Protein AF-A0A821UXL5-F1 (afdb_monomer)

Sequence (127 aa):
KLPGLTETSSIGASGFDKEGYVYYPTNCTQGKKCPIHVALHGCLQGKWRIGDVFAKKTGYLEVAELNNVIILFPQIIATQTDPSNKDGCWDWWGYGSPNYANKLGAQMAGVKKMIDCLRAINAALNA

Organis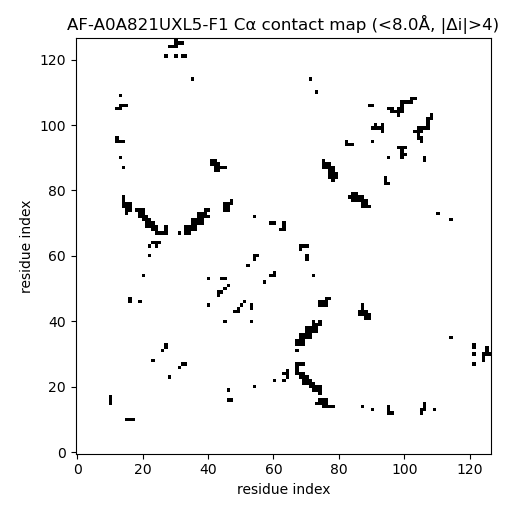m: NCBI:txid392032

Secondary structure (DSSP, 8-state):
--S---------TT-B-S--EEE--HHHHTT----EEE----TT-SHHHHTTHHHHHSSHHHHHHHHT-EEEE--B--B-SSSPBTT---SSSSSS-TTTTSTT-HHHHHHHHHHHHHHHHHHHHT-

Mean predicted aligned error: 6.06 Å

Radius of gyration: 15.44 Å; Cα contacts (8 Å, |Δi|>4): 194; chains: 1; bounding box: 38×30×41 Å

pLDDT: mean 87.07, std 18.37, range [27.06, 98.69]

Nearest PDB structures (foldseek):
  2d80-assembly1_A  TM=9.195E-01  e=1.348E-08  Talaromyces funiculosus
  2d81-assembly1_A  TM=9.194E-01  e=1.986E-08  Talaromyces funiculosus
  6trw-assembly2_B  TM=5.349E-01  e=2.897E+00  Homo sapiens
  7wab-assembly1_A  TM=5.107E-01  e=3.516E+00  Aspergillus niger
  8bbx-assembly2_B  TM=5.562E-01  e=7.156E+00  Aspergillus niger

Solvent-accessible surface area (backbone atoms only — not comparable to full-atom values): 7453 Å² total; per-residue (Å²): 137,80,91,86,81,79,86,80,88,66,83,46,71,51,38,50,41,98,62,68,50,72,48,74,19,71,61,43,76,72,39,43,92,53,58,77,46,77,52,77,62,54,60,61,38,19,48,89,68,50,46,61,46,64,69,72,71,69,60,56,59,63,55,17,49,78,66,37,29,29,39,38,32,69,30,34,35,58,34,88,55,86,68,62,35,72,48,13,48,77,60,84,84,37,68,59,36,91,40,34,90,40,83,79,6,56,52,50,44,49,55,50,51,54,53,51,50,52,50,54,50,50,53,64,59,57,107

InterPro domains:
  IPR029058 Alpha/Beta hydrolase fold [G3DSA:3.40.50.1820] (4-122)
  IPR029058 Alpha/Beta hydrolase fold [SSF53474] (4-118)

Structure (mmCIF, N/CA/C/O backbone):
data_AF-A0A821UXL5-F1
#
_entry.id   AF-A0A821UXL5-F1
#
loop_
_atom_site.group_PDB
_atom_site.id
_atom_site.type_symbol
_atom_site.label_atom_id
_atom_site.label_alt_id
_atom_site.label_comp_id
_atom_site.label_asym_id
_atom_site.label_entity_id
_atom_site.label_seq_id
_atom_site.pdbx_PDB_ins_code
_atom_site.Cartn_x
_atom_site.Cartn_y
_atom_site.Cartn_z
_atom_site.occupancy
_atom_site.B_iso_or_equiv
_atom_site.auth_seq_id
_atom_site.auth_comp_id
_atom_site.auth_asym_id
_atom_site.auth_atom_id
_atom_site.pdbx_PDB_model_num
ATOM 1 N N . LYS A 1 1 ? -9.334 17.806 -1.912 1.00 28.50 1 LYS A N 1
ATOM 2 C CA . LYS A 1 1 ? -8.061 18.323 -1.352 1.00 28.50 1 LYS A CA 1
ATOM 3 C C . LYS A 1 1 ? -8.363 18.910 0.018 1.00 28.50 1 LYS A C 1
ATOM 5 O O . LYS A 1 1 ? -9.217 19.781 0.085 1.00 28.50 1 LYS A O 1
ATOM 10 N N . LEU A 1 2 ? -7.734 18.396 1.073 1.00 27.06 2 LEU A N 1
ATOM 11 C CA . LEU A 1 2 ? -7.749 19.005 2.407 1.00 27.06 2 LEU A CA 1
ATOM 12 C C . LEU A 1 2 ? -6.510 19.917 2.538 1.00 27.06 2 LEU A C 1
ATOM 14 O O . LEU A 1 2 ? -5.484 19.599 1.932 1.00 27.06 2 LEU A O 1
ATOM 18 N N . PRO A 1 3 ? -6.590 21.050 3.253 1.00 29.95 3 PRO A N 1
ATOM 19 C CA . PRO A 1 3 ? -5.456 21.955 3.439 1.00 29.95 3 PRO A CA 1
ATOM 20 C C . PRO A 1 3 ? -4.411 21.367 4.405 1.00 29.95 3 PRO A C 1
ATOM 22 O O . PRO A 1 3 ? -4.780 20.827 5.444 1.00 29.95 3 PRO A O 1
ATOM 25 N N . GLY A 1 4 ? -3.115 21.510 4.079 1.00 32.84 4 GLY A N 1
ATOM 26 C CA . GLY A 1 4 ? -2.013 21.276 5.030 1.00 32.84 4 GLY A CA 1
ATOM 27 C C . GLY A 1 4 ? -0.994 20.168 4.720 1.00 32.84 4 GLY A C 1
ATOM 28 O O . GLY A 1 4 ? -0.426 19.620 5.657 1.00 32.84 4 GLY A O 1
ATOM 29 N N . LEU A 1 5 ? -0.716 19.832 3.455 1.00 34.50 5 LEU A N 1
ATOM 30 C CA . LEU A 1 5 ? 0.405 18.940 3.115 1.00 34.50 5 LEU A CA 1
ATOM 31 C C . LEU A 1 5 ? 1.624 19.755 2.668 1.00 34.50 5 LEU A C 1
ATOM 33 O O . LEU A 1 5 ? 1.600 20.396 1.618 1.00 34.50 5 LEU A O 1
ATOM 37 N N . THR A 1 6 ? 2.688 19.730 3.471 1.00 32.50 6 THR A N 1
ATOM 38 C CA . THR A 1 6 ? 4.031 20.148 3.063 1.00 32.50 6 THR A CA 1
ATOM 39 C C . THR A 1 6 ? 4.639 19.064 2.176 1.00 32.50 6 THR A C 1
ATOM 41 O O . THR A 1 6 ? 4.666 17.887 2.536 1.00 32.50 6 THR A O 1
ATOM 44 N N . GLU A 1 7 ? 5.110 19.449 0.988 1.00 33.62 7 GLU A N 1
ATOM 45 C CA . GLU A 1 7 ? 5.816 18.536 0.094 1.00 33.62 7 GLU A CA 1
ATOM 46 C C . GLU A 1 7 ? 7.133 18.087 0.735 1.00 33.62 7 GLU A C 1
ATOM 48 O O . GLU A 1 7 ? 8.058 18.881 0.897 1.00 33.62 7 GLU A O 1
ATOM 53 N N . THR A 1 8 ? 7.254 16.799 1.053 1.00 32.81 8 THR A N 1
ATOM 54 C CA . THR A 1 8 ? 8.563 16.173 1.243 1.00 32.81 8 THR A CA 1
ATOM 55 C C . THR A 1 8 ? 8.992 15.564 -0.085 1.00 32.81 8 THR A C 1
ATOM 57 O O . THR A 1 8 ? 8.668 14.435 -0.450 1.00 32.81 8 THR A O 1
ATOM 60 N N . SER A 1 9 ? 9.719 16.361 -0.864 1.00 35.31 9 SER A N 1
ATOM 61 C CA . SER A 1 9 ? 10.422 15.889 -2.047 1.00 35.31 9 SER A CA 1
ATOM 62 C C . SER A 1 9 ? 11.558 14.950 -1.635 1.00 35.31 9 SER A C 1
ATOM 64 O O . SER A 1 9 ? 12.616 15.386 -1.191 1.00 35.31 9 SER A O 1
ATOM 66 N N . SER A 1 10 ? 11.364 13.654 -1.842 1.00 35.62 10 SER A N 1
ATOM 67 C CA . SER A 1 10 ? 12.342 12.863 -2.585 1.00 35.62 10 SER A CA 1
ATOM 68 C C . SER A 1 10 ? 11.609 11.673 -3.194 1.00 35.62 10 SER A C 1
ATOM 70 O O . SER A 1 10 ? 11.157 10.780 -2.481 1.00 35.62 10 SER A O 1
ATOM 72 N N . ILE A 1 11 ? 11.511 11.630 -4.524 1.00 43.94 11 ILE A N 1
ATOM 73 C CA . ILE A 1 11 ? 11.429 10.342 -5.218 1.00 43.94 11 ILE A CA 1
ATOM 74 C C . ILE A 1 11 ? 12.836 9.746 -5.063 1.00 43.94 11 ILE A C 1
ATOM 76 O O . ILE A 1 11 ? 13.674 9.835 -5.953 1.00 43.94 11 ILE A O 1
ATOM 80 N N . GLY A 1 12 ? 13.166 9.303 -3.847 1.00 51.97 12 GLY A N 1
ATOM 81 C CA . GLY A 1 12 ? 14.380 8.544 -3.578 1.00 51.97 12 GLY A CA 1
ATOM 82 C C . GLY A 1 12 ? 14.246 7.149 -4.185 1.00 51.97 12 GLY A C 1
ATOM 83 O O . GLY A 1 12 ? 13.170 6.775 -4.652 1.00 51.97 12 GLY A O 1
ATOM 84 N N . ALA A 1 13 ? 15.312 6.350 -4.122 1.00 56.69 13 ALA A N 1
ATOM 85 C CA . ALA A 1 13 ? 15.415 4.984 -4.664 1.00 56.69 13 ALA A CA 1
ATOM 86 C C . ALA A 1 13 ? 14.272 4.000 -4.297 1.00 56.69 13 ALA A C 1
ATOM 88 O O . ALA A 1 13 ? 14.255 2.867 -4.763 1.00 56.69 13 ALA A O 1
ATOM 89 N N . SER A 1 14 ? 13.315 4.399 -3.457 1.00 75.44 14 SER A N 1
ATOM 90 C CA . SER A 1 14 ? 12.135 3.625 -3.083 1.00 75.44 14 SER A CA 1
ATOM 91 C C . SER A 1 14 ? 11.030 3.594 -4.146 1.00 75.44 14 SER A C 1
ATOM 93 O O . SER A 1 14 ? 10.256 2.640 -4.156 1.00 75.44 14 SER A O 1
ATOM 95 N N . GLY A 1 15 ? 10.923 4.597 -5.027 1.00 88.81 15 GLY A N 1
ATOM 96 C CA . GLY A 1 15 ? 9.891 4.642 -6.076 1.00 88.81 15 GLY A CA 1
ATOM 97 C C . GLY A 1 15 ? 8.452 4.868 -5.583 1.00 88.81 15 GLY A C 1
ATOM 98 O O . GLY A 1 15 ? 7.513 4.652 -6.343 1.00 88.81 15 GLY A O 1
ATOM 99 N N . PHE A 1 16 ? 8.250 5.293 -4.331 1.00 93.25 16 PHE A N 1
ATOM 100 C CA . PHE A 1 16 ? 6.910 5.645 -3.845 1.00 93.25 16 PHE A CA 1
ATOM 101 C C . PHE A 1 16 ? 6.340 6.864 -4.581 1.00 93.25 16 PHE A C 1
ATOM 103 O O . PHE A 1 16 ? 7.057 7.824 -4.870 1.00 93.25 16 PHE A O 1
ATOM 110 N N . ASP A 1 17 ? 5.031 6.841 -4.827 1.00 94.06 17 ASP A N 1
ATOM 111 C CA . ASP A 1 17 ? 4.268 8.038 -5.184 1.00 94.06 17 ASP A CA 1
ATOM 112 C C . ASP A 1 17 ? 4.218 9.003 -3.976 1.00 94.06 17 ASP A C 1
ATOM 114 O O . ASP A 1 17 ? 4.349 8.590 -2.819 1.00 94.06 17 ASP A O 1
ATOM 118 N N . LYS A 1 18 ? 4.006 10.299 -4.237 1.00 91.00 18 LYS A N 1
ATOM 119 C CA . LYS A 1 18 ? 3.827 11.328 -3.198 1.00 91.00 18 LYS A CA 1
ATOM 120 C C . LYS A 1 18 ? 2.562 11.092 -2.365 1.00 91.00 18 LYS A C 1
ATOM 122 O O . LYS A 1 18 ? 2.478 11.565 -1.235 1.00 91.00 18 LYS A O 1
ATOM 127 N N . GLU A 1 19 ? 1.571 10.401 -2.926 1.00 90.31 19 GLU A N 1
ATOM 128 C CA . GLU A 1 19 ? 0.276 10.157 -2.291 1.00 90.31 19 GLU A CA 1
ATOM 129 C C . GLU A 1 19 ? -0.069 8.664 -2.277 1.00 90.31 19 GLU A C 1
ATOM 131 O O . GLU A 1 19 ? 0.159 7.947 -3.248 1.00 90.31 19 GLU A O 1
ATOM 136 N N . GLY A 1 20 ? -0.699 8.215 -1.191 1.00 93.81 20 GLY A N 1
ATOM 137 C CA . GLY A 1 20 ? -1.315 6.895 -1.079 1.00 93.81 20 GLY A CA 1
ATOM 138 C C . GLY A 1 20 ? -2.734 6.982 -0.529 1.00 93.81 20 GLY A C 1
ATOM 139 O O . GLY A 1 20 ? -3.228 8.074 -0.242 1.00 93.81 20 GLY A O 1
ATOM 140 N N . TYR A 1 21 ? -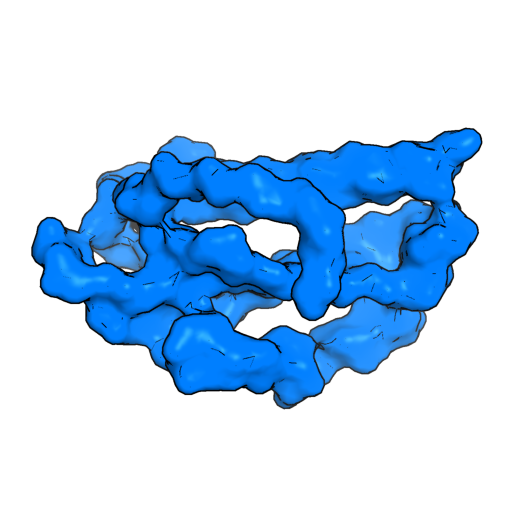3.389 5.832 -0.370 1.00 97.56 21 TYR A N 1
ATOM 141 C CA . TYR A 1 21 ? -4.747 5.773 0.172 1.00 97.56 21 TYR A CA 1
ATOM 142 C C . TYR A 1 21 ? -4.791 5.002 1.487 1.00 97.56 21 TYR A C 1
ATOM 144 O O . TYR A 1 21 ? -4.029 4.061 1.710 1.00 97.56 21 TYR A O 1
ATOM 152 N N . VAL A 1 22 ? -5.729 5.385 2.345 1.00 97.94 22 VAL A N 1
ATOM 153 C CA . VAL A 1 22 ? -6.097 4.631 3.539 1.00 97.94 22 VAL A CA 1
ATOM 154 C C . VAL A 1 22 ? -7.613 4.619 3.661 1.00 97.94 22 VAL A C 1
ATOM 156 O O . VAL A 1 22 ? -8.262 5.641 3.439 1.00 97.94 22 VAL A O 1
ATOM 159 N N . TYR A 1 23 ? -8.171 3.464 4.001 1.00 97.94 23 TYR A N 1
ATOM 160 C CA . TYR A 1 23 ? -9.570 3.324 4.369 1.00 97.94 23 TYR A CA 1
ATOM 161 C C . TYR A 1 23 ? -9.690 3.087 5.869 1.00 97.94 23 TYR A C 1
ATOM 163 O O . TYR A 1 23 ? -9.093 2.149 6.402 1.00 97.94 23 TYR A O 1
ATOM 171 N N . TYR A 1 24 ? -10.473 3.937 6.526 1.00 96.12 24 TYR A N 1
ATOM 172 C CA . TYR A 1 24 ? -10.803 3.837 7.941 1.00 96.12 24 TYR A CA 1
ATOM 173 C C . TYR A 1 24 ? -12.263 3.415 8.093 1.00 96.12 24 TYR A C 1
ATOM 175 O O . TYR A 1 24 ? -13.140 4.206 7.745 1.00 96.12 24 TYR A O 1
ATOM 183 N N . PRO A 1 25 ? -12.533 2.216 8.636 1.00 96.69 25 PRO A N 1
ATOM 184 C CA . PRO A 1 25 ? -13.894 1.813 8.941 1.00 96.69 25 PRO A CA 1
ATOM 185 C C . PRO A 1 25 ? -14.575 2.733 9.947 1.00 96.69 25 PRO A C 1
ATOM 187 O O . PRO A 1 25 ? -13.908 3.251 10.852 1.00 96.69 25 PRO A O 1
ATOM 190 N N . THR A 1 26 ? -15.901 2.863 9.860 1.00 96.00 26 THR A N 1
ATOM 191 C CA . THR A 1 26 ? -16.682 3.785 10.707 1.00 96.00 26 THR A CA 1
ATOM 192 C C . THR A 1 26 ? -16.367 3.591 12.190 1.00 96.00 26 THR A C 1
ATOM 194 O O . THR A 1 26 ? -15.963 4.530 12.875 1.00 96.00 26 THR A O 1
ATOM 197 N N . ASN A 1 27 ? -16.428 2.351 12.678 1.00 94.31 27 ASN A N 1
ATOM 198 C CA . ASN A 1 27 ? -16.149 2.040 14.083 1.00 94.31 27 ASN A CA 1
ATOM 199 C C . ASN A 1 27 ? -14.703 2.362 14.501 1.00 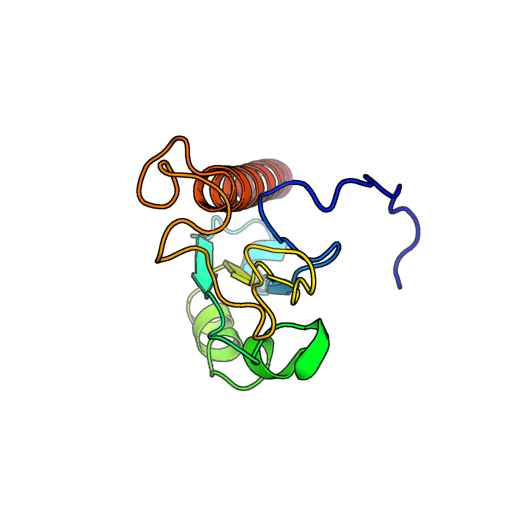94.31 27 ASN A C 1
ATOM 201 O O . ASN A 1 27 ? -14.464 2.711 15.653 1.00 94.31 27 ASN A O 1
ATOM 205 N N . CYS A 1 28 ? -13.731 2.270 13.588 1.00 93.25 28 CYS A N 1
ATOM 206 C CA . CYS A 1 28 ? -12.337 2.617 13.885 1.00 93.25 28 CYS A CA 1
ATOM 207 C C . CYS A 1 28 ? -12.168 4.123 14.097 1.00 93.25 28 CYS A C 1
ATOM 209 O O . CYS A 1 28 ? -11.378 4.539 14.939 1.00 93.25 28 CYS A O 1
ATOM 211 N N . THR A 1 29 ? -12.941 4.945 13.379 1.00 89.62 29 THR A N 1
ATOM 212 C CA . THR A 1 29 ? -12.955 6.402 13.601 1.00 89.62 29 THR A CA 1
ATOM 213 C C . THR A 1 29 ? -13.624 6.799 14.920 1.00 89.62 29 THR A C 1
ATOM 215 O O . THR A 1 29 ? -13.382 7.890 15.422 1.00 89.62 29 THR A O 1
ATOM 218 N N . GLN A 1 30 ? -14.422 5.903 15.506 1.00 90.25 30 GLN A N 1
ATOM 219 C CA . GLN A 1 30 ? -15.145 6.099 16.767 1.00 90.25 30 GLN A CA 1
ATOM 220 C C . GLN A 1 30 ? -14.399 5.540 17.991 1.00 90.25 30 GLN A C 1
ATOM 222 O O . GLN A 1 30 ? -15.009 5.295 19.029 1.00 90.25 30 GLN A O 1
ATOM 227 N N . GLY A 1 31 ? -13.093 5.295 17.882 1.00 85.88 31 GLY A N 1
ATOM 228 C CA . GLY A 1 31 ? -12.292 4.834 19.018 1.00 85.88 31 GLY A CA 1
ATOM 229 C C . GLY A 1 31 ? -12.272 3.310 19.211 1.00 85.88 31 GLY A C 1
ATOM 230 O O . GLY A 1 31 ? -11.872 2.807 20.267 1.00 85.88 31 GLY A O 1
ATOM 231 N N . LYS A 1 32 ? -12.696 2.523 18.211 1.00 89.69 32 LYS A N 1
ATOM 232 C CA . LYS A 1 32 ? -12.458 1.074 18.235 1.00 89.69 32 LYS A CA 1
ATOM 233 C C . LYS A 1 32 ? -11.005 0.781 17.867 1.00 89.69 32 LYS A C 1
ATOM 235 O O . LYS A 1 32 ? -10.496 1.220 16.837 1.00 89.69 32 LYS A O 1
ATOM 240 N N . LYS A 1 33 ? -10.352 -0.075 18.656 1.00 91.62 33 LYS A N 1
ATOM 241 C CA . LYS A 1 33 ? -9.047 -0.643 18.293 1.00 91.62 33 LYS A CA 1
ATOM 242 C C . LYS A 1 33 ? -9.198 -1.542 17.065 1.00 91.62 33 LYS A C 1
ATOM 244 O O . LYS A 1 33 ? -9.855 -2.579 17.139 1.00 91.62 33 LYS A O 1
ATOM 249 N N . CYS A 1 34 ? -8.555 -1.155 15.968 1.00 94.62 34 CYS A N 1
ATOM 250 C CA . CYS A 1 34 ? -8.645 -1.852 14.690 1.00 94.62 34 CYS A CA 1
ATOM 251 C C . CYS A 1 34 ? -7.280 -2.372 14.216 1.00 94.62 34 CYS A C 1
ATOM 253 O O . CYS A 1 34 ? -6.290 -1.633 14.284 1.00 94.62 34 CYS A O 1
ATOM 255 N N . PRO A 1 35 ? -7.194 -3.625 13.724 1.00 96.88 35 PRO A N 1
ATOM 256 C CA . PRO A 1 35 ? -6.016 -4.100 13.011 1.00 96.88 35 PRO A CA 1
ATOM 257 C C . PRO A 1 35 ? -5.829 -3.345 11.688 1.00 96.88 35 PRO A C 1
ATOM 259 O O . PRO A 1 35 ? -6.758 -2.736 11.155 1.00 96.88 35 PRO A O 1
ATOM 262 N N . ILE A 1 36 ? -4.612 -3.414 11.148 1.00 98.06 36 ILE A N 1
ATOM 263 C CA . ILE A 1 36 ? -4.246 -2.823 9.857 1.00 98.06 36 ILE A CA 1
ATOM 264 C C . ILE A 1 36 ? -3.903 -3.955 8.889 1.00 98.06 36 ILE A C 1
ATOM 266 O O . ILE A 1 36 ? -3.086 -4.818 9.219 1.00 98.06 36 ILE A O 1
ATOM 270 N N . HIS A 1 37 ? -4.481 -3.916 7.693 1.00 98.56 37 HIS A N 1
ATOM 271 C CA . HIS A 1 37 ? -4.086 -4.730 6.549 1.00 98.56 37 HIS A CA 1
ATOM 272 C C . HIS A 1 37 ? -3.460 -3.832 5.475 1.00 98.56 37 HIS A C 1
ATOM 274 O O . HIS A 1 37 ? -3.930 -2.720 5.235 1.00 98.56 37 HIS A O 1
ATOM 280 N N . VAL A 1 38 ? -2.394 -4.305 4.831 1.00 98.69 38 VAL A N 1
ATOM 281 C CA . VAL A 1 38 ? -1.739 -3.587 3.731 1.00 98.69 38 VAL A CA 1
ATOM 282 C C . VAL A 1 38 ? -2.061 -4.298 2.428 1.00 98.69 38 VAL A C 1
ATOM 284 O O . VAL A 1 38 ? -1.667 -5.448 2.248 1.00 98.69 38 VAL A O 1
ATOM 287 N N . ALA A 1 39 ? -2.743 -3.604 1.522 1.00 98.62 39 ALA A N 1
ATOM 288 C CA . ALA A 1 39 ? -3.063 -4.104 0.193 1.00 98.62 39 ALA A CA 1
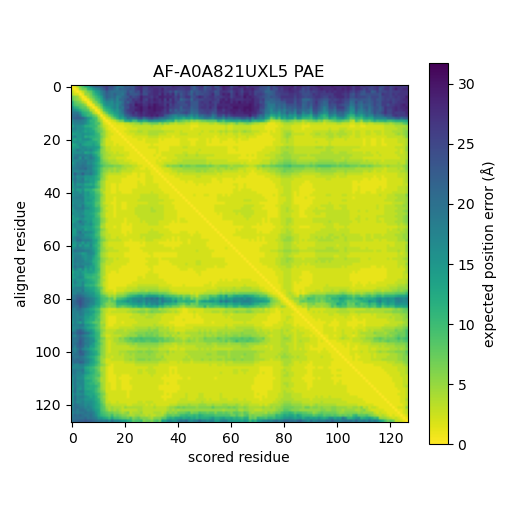ATOM 289 C C . ALA A 1 39 ? -2.147 -3.428 -0.837 1.00 98.62 39 ALA A C 1
ATOM 291 O O . ALA A 1 39 ? -2.219 -2.219 -1.063 1.00 98.62 39 ALA A O 1
ATOM 292 N N . LEU A 1 40 ? -1.263 -4.218 -1.445 1.00 98.50 40 LEU A N 1
ATOM 293 C CA . LEU A 1 40 ? -0.287 -3.753 -2.429 1.00 98.50 40 LEU A CA 1
ATOM 294 C C . LEU A 1 40 ? -0.839 -3.963 -3.843 1.00 98.50 40 LEU A C 1
ATOM 296 O O . LEU A 1 40 ? -1.225 -5.073 -4.199 1.00 98.50 40 LEU A O 1
ATOM 300 N N . HIS A 1 41 ? -0.868 -2.902 -4.648 1.00 98.50 41 HIS A N 1
ATOM 301 C CA . HIS A 1 41 ? -1.263 -2.997 -6.054 1.00 98.50 41 HIS A CA 1
ATOM 302 C C . HIS A 1 41 ? -0.195 -3.714 -6.895 1.00 98.50 41 HIS A C 1
ATOM 304 O O . HIS A 1 41 ? 0.986 -3.715 -6.540 1.00 98.50 41 HIS A O 1
ATOM 310 N N . GLY A 1 42 ? -0.586 -4.279 -8.038 1.00 98.25 42 GLY A N 1
ATOM 311 C CA . GLY A 1 42 ? 0.350 -4.830 -9.019 1.00 98.25 42 GLY A CA 1
ATOM 312 C C . GLY A 1 42 ? 1.003 -3.764 -9.906 1.00 98.25 42 GLY A C 1
ATOM 313 O O . GLY A 1 42 ? 0.715 -2.569 -9.814 1.00 98.25 42 GLY A O 1
ATOM 314 N N . CYS A 1 43 ? 1.869 -4.200 -10.819 1.00 97.62 43 CYS A N 1
ATOM 315 C CA . CYS A 1 43 ? 2.383 -3.342 -11.888 1.00 97.62 43 CYS A CA 1
ATOM 316 C C . CYS A 1 43 ? 1.228 -2.734 -12.704 1.00 97.62 43 CYS A C 1
ATOM 318 O O . CYS A 1 43 ? 0.191 -3.371 -12.884 1.00 97.62 43 CYS A O 1
ATOM 320 N N . LEU A 1 44 ? 1.396 -1.506 -13.199 1.00 97.62 44 LEU A N 1
ATOM 321 C CA . LEU A 1 44 ? 0.393 -0.722 -13.938 1.00 97.62 44 LEU A CA 1
ATOM 322 C C . LEU A 1 44 ? -0.911 -0.445 -13.170 1.00 97.62 44 LEU A C 1
ATOM 324 O O . LEU A 1 44 ? -1.846 0.112 -13.742 1.00 97.62 44 LEU A O 1
ATOM 328 N N . GLN A 1 45 ? -0.974 -0.783 -11.880 1.00 98.44 45 GLN A N 1
ATOM 329 C CA . GLN A 1 45 ? -2.142 -0.567 -11.023 1.00 98.44 45 GLN A CA 1
ATOM 330 C C . GLN A 1 45 ? -1.933 0.529 -9.971 1.00 98.44 45 GLN A C 1
ATOM 332 O O . GLN A 1 45 ? -2.769 0.704 -9.086 1.00 98.44 45 GLN A O 1
ATOM 337 N N . GLY A 1 46 ? -0.829 1.271 -10.068 1.00 96.94 46 GLY A N 1
ATOM 338 C CA . GLY A 1 46 ? -0.590 2.433 -9.223 1.00 96.94 46 GLY A CA 1
ATOM 339 C C . GLY A 1 46 ? -1.532 3.591 -9.559 1.00 96.94 46 GLY A C 1
ATOM 340 O O . GLY A 1 46 ? -2.059 3.704 -10.673 1.00 96.94 46 GLY A O 1
ATOM 341 N N . LYS A 1 47 ? -1.685 4.502 -8.600 1.00 96.06 47 LYS A N 1
ATOM 342 C CA . LYS A 1 47 ? -2.477 5.734 -8.698 1.00 96.06 47 LYS A CA 1
ATOM 343 C C . LYS A 1 47 ? -2.181 6.533 -9.959 1.00 96.06 47 LYS A C 1
ATOM 345 O O . LYS A 1 47 ? -3.103 7.002 -10.622 1.00 96.06 47 LYS A O 1
ATOM 350 N N . TRP A 1 48 ? -0.905 6.654 -10.309 1.00 94.38 48 TRP A N 1
ATOM 351 C CA . TRP A 1 48 ? -0.446 7.352 -11.509 1.00 94.38 48 TRP A CA 1
ATOM 352 C C . TRP A 1 48 ? -1.071 6.818 -12.810 1.00 94.38 48 TRP A C 1
ATOM 354 O O . TRP A 1 48 ? -1.149 7.558 -13.788 1.00 94.38 48 TRP A O 1
ATOM 364 N N . ARG A 1 49 ? -1.513 5.550 -12.833 1.00 97.19 49 ARG A N 1
ATOM 365 C CA . ARG A 1 49 ? -2.049 4.886 -14.027 1.00 97.19 49 ARG A CA 1
ATOM 366 C C . ARG A 1 49 ? -3.556 4.680 -13.987 1.00 97.19 49 ARG A C 1
ATOM 368 O O . ARG A 1 49 ? -4.212 4.922 -14.997 1.00 97.19 49 ARG A O 1
ATOM 375 N N . ILE A 1 50 ? -4.092 4.205 -12.863 1.00 97.25 50 ILE A N 1
ATOM 376 C CA . ILE A 1 50 ? -5.515 3.837 -12.743 1.00 97.25 50 ILE A CA 1
ATOM 377 C C . ILE A 1 50 ? -6.253 4.602 -11.639 1.00 97.25 50 ILE A C 1
ATOM 379 O O . ILE A 1 50 ? -7.372 4.239 -11.281 1.00 97.25 50 ILE A O 1
ATOM 383 N N . GLY A 1 51 ? -5.651 5.655 -11.082 1.00 96.31 51 GLY A N 1
ATOM 384 C CA . GLY A 1 51 ? -6.256 6.434 -10.005 1.00 96.31 51 GLY A CA 1
ATOM 385 C C . GLY A 1 51 ? -6.566 5.575 -8.777 1.00 96.31 51 GLY A C 1
ATOM 386 O O . GLY A 1 51 ? -5.731 4.808 -8.306 1.00 96.31 51 GLY A O 1
ATOM 387 N N . ASP A 1 52 ? -7.785 5.687 -8.257 1.00 96.44 52 ASP A N 1
ATOM 388 C CA . ASP A 1 52 ? -8.225 4.973 -7.055 1.00 96.44 52 ASP A CA 1
ATOM 389 C C . ASP A 1 52 ? -8.885 3.611 -7.343 1.00 96.44 52 ASP A C 1
ATOM 391 O O . ASP A 1 52 ? -9.425 2.986 -6.428 1.00 96.44 52 ASP A O 1
ATOM 395 N N . VAL A 1 53 ? -8.823 3.116 -8.587 1.00 98.12 53 VAL A N 1
ATOM 396 C CA . VAL A 1 53 ? -9.504 1.877 -9.003 1.00 98.12 53 VAL A CA 1
ATOM 397 C C . VAL A 1 53 ? -9.071 0.679 -8.158 1.00 98.12 53 VAL A C 1
ATOM 399 O O . VAL A 1 53 ? -9.935 -0.041 -7.662 1.00 98.12 53 VAL A O 1
ATOM 402 N N . PHE A 1 54 ? -7.768 0.481 -7.922 1.00 98.06 54 PHE A N 1
ATOM 403 C CA . PHE A 1 54 ? -7.300 -0.617 -7.065 1.00 98.06 54 PHE A CA 1
ATOM 404 C C . PHE A 1 54 ? -7.834 -0.493 -5.634 1.00 98.06 54 PHE A C 1
ATOM 406 O O . PHE A 1 54 ? -8.241 -1.488 -5.049 1.00 98.06 54 PHE A O 1
ATOM 413 N N . ALA A 1 55 ? -7.890 0.718 -5.077 1.00 97.19 55 ALA A N 1
ATOM 414 C CA . ALA A 1 55 ? -8.384 0.926 -3.718 1.00 97.19 55 ALA A CA 1
ATOM 415 C C . ALA A 1 55 ? -9.907 0.720 -3.612 1.00 97.19 55 ALA A C 1
ATOM 417 O O . ALA A 1 55 ? -10.384 0.211 -2.604 1.00 97.19 55 ALA A O 1
ATOM 418 N N . LYS A 1 56 ? -10.675 1.095 -4.645 1.00 96.94 56 LYS A N 1
ATOM 419 C CA . LYS A 1 56 ? -12.149 1.095 -4.618 1.00 96.94 56 LYS A CA 1
ATOM 420 C C . LYS A 1 56 ? -12.828 -0.141 -5.203 1.00 96.94 56 LYS A C 1
ATOM 422 O O . LYS A 1 56 ? -14.011 -0.329 -4.946 1.00 96.94 56 LYS A O 1
ATOM 427 N N . LYS A 1 57 ? -12.162 -0.915 -6.064 1.00 97.31 57 LYS A N 1
ATOM 428 C CA . LYS A 1 57 ? -12.821 -1.946 -6.900 1.00 97.31 57 LYS A CA 1
ATOM 429 C C . LYS A 1 57 ? -12.329 -3.373 -6.661 1.00 97.31 57 LYS A C 1
ATOM 431 O O . LYS A 1 57 ? -12.722 -4.280 -7.381 1.00 97.31 57 LYS A O 1
ATOM 436 N N . THR A 1 58 ? -11.490 -3.575 -5.655 1.00 97.44 58 THR A N 1
ATOM 437 C CA . THR A 1 58 ? -10.901 -4.875 -5.287 1.00 97.44 58 THR A CA 1
ATOM 438 C C . THR A 1 58 ? -11.664 -5.605 -4.180 1.00 97.44 58 THR A C 1
ATOM 440 O O . THR A 1 58 ? -11.311 -6.733 -3.854 1.00 97.44 58 THR A O 1
ATOM 443 N N . GLY A 1 59 ? -12.698 -4.988 -3.597 1.00 97.50 59 GLY A N 1
ATOM 444 C CA . GLY A 1 59 ? -13.508 -5.579 -2.524 1.00 97.50 59 GLY A CA 1
ATOM 445 C C . GLY A 1 59 ? -12.944 -5.394 -1.108 1.00 97.50 59 GLY A C 1
ATOM 446 O O . GLY A 1 59 ? -13.563 -5.823 -0.134 1.00 97.50 59 GLY A O 1
ATOM 447 N N . TYR A 1 60 ? -11.764 -4.773 -0.960 1.00 98.31 60 TYR A N 1
ATOM 448 C CA . TYR A 1 60 ? -11.157 -4.577 0.360 1.00 98.31 60 TYR A CA 1
ATOM 449 C C . TYR A 1 60 ? -11.983 -3.653 1.259 1.00 98.31 60 TYR A C 1
ATOM 451 O O . TYR A 1 60 ? -12.000 -3.882 2.463 1.00 98.31 60 TYR A O 1
ATOM 459 N N . LEU A 1 61 ? -12.649 -2.626 0.716 1.00 97.56 61 LEU A N 1
ATOM 460 C CA . LEU A 1 61 ? -13.357 -1.619 1.521 1.00 97.56 61 LEU A CA 1
ATOM 461 C C . LEU A 1 61 ? -14.577 -2.220 2.227 1.00 97.56 61 LEU A C 1
ATOM 463 O O . LEU A 1 61 ? -14.819 -1.957 3.401 1.00 97.56 61 LEU 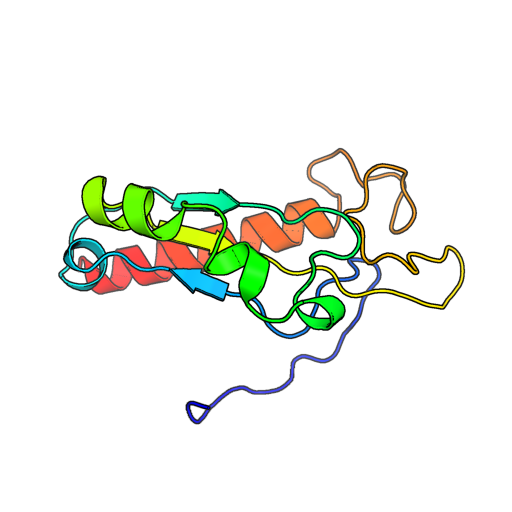A O 1
ATOM 467 N N . GLU A 1 62 ? -15.308 -3.080 1.529 1.00 97.25 62 GLU A N 1
ATOM 468 C CA . GLU A 1 62 ? -16.491 -3.765 2.036 1.00 97.25 62 GLU A CA 1
ATOM 469 C C . GLU A 1 62 ? -16.113 -4.751 3.147 1.00 97.25 62 GLU A C 1
ATOM 471 O O . GLU A 1 62 ? -16.711 -4.752 4.225 1.00 97.25 62 GLU A O 1
ATOM 476 N N . VAL A 1 63 ? -15.064 -5.552 2.925 1.00 97.50 63 VAL A N 1
ATOM 477 C CA . VAL A 1 63 ? -14.542 -6.480 3.941 1.00 97.50 63 VAL A CA 1
ATOM 478 C C . VAL A 1 63 ? -13.979 -5.713 5.141 1.00 97.50 63 VAL A C 1
ATOM 480 O O . VAL A 1 63 ? -14.197 -6.116 6.286 1.00 97.50 63 VAL A O 1
ATOM 483 N N . ALA A 1 64 ? -13.286 -4.601 4.900 1.00 98.25 64 ALA A N 1
ATOM 484 C CA . ALA A 1 64 ? -12.734 -3.733 5.930 1.00 98.25 64 ALA A CA 1
ATOM 485 C C . ALA A 1 64 ? -13.806 -3.153 6.850 1.00 98.25 64 ALA A C 1
ATOM 487 O O . ALA A 1 64 ? -13.656 -3.225 8.074 1.00 98.25 64 ALA A O 1
ATOM 488 N N . GLU A 1 65 ? -14.884 -2.620 6.270 1.00 98.06 65 GLU A N 1
ATOM 489 C CA . GLU A 1 65 ? -15.994 -2.033 7.019 1.00 98.06 65 GLU A CA 1
ATOM 490 C C . GLU A 1 65 ? -16.647 -3.070 7.933 1.00 98.06 65 GLU A C 1
ATOM 492 O O . GLU A 1 65 ? -16.775 -2.852 9.138 1.00 98.06 65 GLU A O 1
ATOM 497 N N . LEU A 1 66 ? -16.965 -4.245 7.382 1.00 98.00 66 LEU A N 1
ATOM 498 C CA . LEU A 1 66 ? -17.629 -5.325 8.116 1.00 98.00 66 LEU A CA 1
ATOM 499 C C . LEU A 1 66 ? -16.780 -5.877 9.271 1.00 98.00 66 LEU A C 1
ATOM 501 O O . LEU A 1 66 ? -17.321 -6.322 10.283 1.00 98.00 66 LEU A O 1
ATOM 505 N N . ASN A 1 67 ? -15.452 -5.841 9.140 1.00 97.94 67 ASN A N 1
ATOM 506 C CA . ASN A 1 67 ? -14.537 -6.485 10.084 1.00 97.94 67 ASN A CA 1
ATOM 507 C C . ASN A 1 67 ? -13.751 -5.500 10.958 1.00 97.94 67 ASN A C 1
ATOM 509 O O . ASN A 1 67 ? -13.011 -5.929 11.843 1.00 97.94 67 ASN A O 1
ATOM 513 N N . ASN A 1 68 ? -13.957 -4.189 10.798 1.00 97.50 68 ASN A N 1
ATOM 514 C CA . ASN A 1 68 ? -13.206 -3.145 11.503 1.00 97.50 68 ASN A CA 1
ATOM 515 C C . ASN A 1 68 ? -11.693 -3.247 11.239 1.00 97.50 68 ASN A C 1
ATOM 517 O O . ASN A 1 68 ? -10.886 -3.211 12.166 1.00 97.50 68 ASN A O 1
ATOM 521 N N . VAL A 1 69 ? -11.306 -3.413 9.975 1.00 97.81 69 VAL A N 1
ATOM 522 C CA . VAL A 1 69 ? -9.899 -3.497 9.559 1.00 97.81 69 VAL A CA 1
ATOM 523 C C . VAL A 1 69 ? -9.537 -2.241 8.778 1.00 97.81 69 VAL A C 1
ATOM 525 O O . VAL A 1 69 ? -10.162 -1.941 7.770 1.00 97.81 69 VAL A O 1
ATOM 528 N N . ILE A 1 70 ? -8.515 -1.506 9.206 1.00 97.88 70 ILE A N 1
ATOM 529 C CA . ILE A 1 70 ? -7.998 -0.368 8.435 1.00 97.88 70 ILE A CA 1
ATOM 530 C C . ILE A 1 70 ? -7.212 -0.912 7.245 1.00 97.88 70 ILE A C 1
ATOM 532 O O . ILE A 1 70 ? -6.333 -1.758 7.432 1.00 97.88 70 ILE A O 1
ATOM 536 N N . ILE A 1 71 ? -7.486 -0.416 6.038 1.00 98.62 71 ILE A N 1
ATOM 537 C CA . ILE A 1 71 ? -6.742 -0.823 4.839 1.00 98.62 71 ILE A CA 1
ATOM 538 C C . ILE A 1 71 ? -5.804 0.293 4.417 1.00 98.62 71 ILE A C 1
ATOM 540 O O . ILE A 1 71 ? -6.242 1.396 4.098 1.00 98.62 71 ILE A O 1
ATOM 544 N N . LEU A 1 72 ? -4.511 -0.003 4.393 1.00 98.62 72 LEU A N 1
ATOM 545 C CA . LEU A 1 72 ? -3.483 0.866 3.839 1.00 98.62 72 LEU A CA 1
ATOM 546 C C . LEU A 1 72 ? -3.177 0.424 2.402 1.00 98.62 72 LEU A C 1
ATOM 548 O O . LEU A 1 72 ? -2.883 -0.749 2.169 1.00 98.62 72 LEU A O 1
ATOM 552 N N . PHE A 1 73 ? -3.186 1.372 1.464 1.00 98.50 73 PHE A N 1
ATOM 553 C CA . PHE A 1 73 ? -2.846 1.178 0.052 1.00 98.50 73 PHE A CA 1
ATOM 554 C C . PHE A 1 73 ? -1.658 2.071 -0.344 1.00 98.50 73 PHE A C 1
ATOM 556 O O . PHE A 1 73 ? -1.848 3.142 -0.942 1.00 98.50 73 PHE A O 1
ATOM 563 N N . PRO A 1 74 ? -0.420 1.666 -0.014 1.00 97.81 74 PRO A N 1
ATOM 564 C CA . PRO A 1 74 ? 0.783 2.352 -0.465 1.00 97.81 74 PRO A CA 1
ATOM 565 C C . PRO A 1 74 ? 0.855 2.366 -1.999 1.00 97.81 74 PRO A C 1
ATOM 567 O O . PRO A 1 74 ? 0.311 1.473 -2.648 1.00 97.81 74 PRO A O 1
ATOM 570 N N . GLN A 1 75 ? 1.520 3.365 -2.580 1.00 97.69 75 GLN A N 1
ATOM 571 C CA . GLN A 1 75 ? 1.577 3.549 -4.034 1.00 97.69 75 GLN A CA 1
ATOM 572 C C . GLN A 1 75 ? 3.017 3.613 -4.533 1.00 97.69 75 GLN A C 1
ATOM 574 O O . GLN A 1 75 ? 3.824 4.362 -3.984 1.00 97.69 75 GLN A O 1
ATOM 579 N N . ILE A 1 76 ? 3.310 2.864 -5.595 1.00 95.88 76 ILE A N 1
ATOM 580 C CA . ILE A 1 76 ? 4.542 2.972 -6.382 1.00 95.88 76 ILE A CA 1
ATOM 581 C C . ILE A 1 76 ? 4.236 3.687 -7.697 1.00 95.88 76 ILE A C 1
ATOM 583 O O . ILE A 1 76 ? 3.224 3.415 -8.353 1.00 95.88 76 ILE A O 1
ATOM 587 N N . ILE A 1 77 ? 5.124 4.600 -8.086 1.00 93.69 77 ILE A N 1
ATOM 588 C CA . ILE A 1 77 ? 5.054 5.329 -9.352 1.00 93.69 77 ILE A CA 1
ATOM 589 C C . ILE A 1 77 ? 6.072 4.783 -10.351 1.00 93.69 77 ILE A C 1
ATOM 591 O O . ILE A 1 77 ? 7.149 4.323 -9.973 1.00 93.69 77 ILE A O 1
ATOM 595 N N . ALA A 1 78 ? 5.723 4.825 -11.638 1.00 92.31 78 ALA A N 1
ATOM 596 C CA . ALA A 1 78 ? 6.655 4.469 -12.695 1.00 92.31 78 ALA A CA 1
ATOM 597 C C . ALA A 1 78 ? 7.897 5.373 -12.675 1.00 92.31 78 ALA A C 1
ATOM 599 O O . ALA A 1 78 ? 7.787 6.597 -12.560 1.00 92.31 78 ALA A O 1
ATOM 600 N N . THR A 1 79 ? 9.075 4.770 -12.837 1.00 85.56 79 THR A N 1
ATOM 601 C CA . THR A 1 79 ? 10.346 5.485 -13.001 1.00 85.56 79 THR A CA 1
ATOM 602 C C . THR A 1 79 ? 10.928 5.201 -14.381 1.00 85.56 79 THR A C 1
ATOM 604 O O . THR A 1 79 ? 10.977 4.059 -14.834 1.00 85.56 79 THR A O 1
ATOM 607 N N . GLN A 1 80 ? 11.376 6.262 -15.054 1.00 81.00 80 GLN A N 1
ATOM 608 C CA . GLN A 1 80 ? 11.885 6.200 -16.432 1.00 81.00 80 GLN A CA 1
ATOM 609 C C . GLN A 1 80 ? 13.422 6.205 -16.508 1.00 81.00 80 GLN A C 1
ATOM 611 O O . GLN A 1 80 ? 13.980 6.169 -17.598 1.00 81.00 80 GLN A O 1
ATOM 616 N N . THR A 1 81 ? 14.109 6.281 -15.367 1.00 76.06 81 THR A N 1
ATOM 617 C CA . THR A 1 81 ? 15.576 6.304 -15.258 1.00 76.06 81 THR A CA 1
ATOM 618 C C . THR A 1 81 ? 16.119 4.916 -14.953 1.00 76.06 81 THR A C 1
ATOM 620 O O . THR A 1 81 ? 15.509 4.213 -14.153 1.00 76.06 81 THR A O 1
ATOM 623 N N . ASP A 1 82 ? 17.270 4.549 -15.522 1.00 68.12 82 ASP A N 1
ATOM 624 C CA . ASP A 1 82 ? 17.868 3.231 -15.296 1.00 68.12 82 ASP A CA 1
ATOM 625 C C . ASP A 1 82 ? 18.410 3.026 -13.866 1.00 68.12 82 ASP A C 1
ATOM 627 O O . ASP A 1 82 ? 19.069 3.925 -13.334 1.00 68.12 82 ASP A O 1
ATOM 631 N N . PRO A 1 83 ? 18.186 1.843 -13.253 1.00 71.75 83 PRO A N 1
ATOM 632 C CA . PRO A 1 83 ? 17.342 0.748 -13.750 1.00 71.75 83 PRO A CA 1
ATOM 633 C C . PRO A 1 83 ? 15.852 1.136 -13.759 1.00 71.75 83 PRO A C 1
ATOM 635 O O . PRO A 1 83 ? 15.289 1.555 -12.745 1.00 71.75 83 PRO A O 1
ATOM 638 N N . SER A 1 84 ? 15.221 1.013 -14.930 1.00 83.50 84 SER A N 1
ATOM 639 C CA . SER A 1 84 ? 13.865 1.520 -15.139 1.00 83.50 84 SER A CA 1
ATOM 640 C C . SER A 1 84 ? 12.801 0.639 -14.485 1.00 83.50 84 SER A C 1
ATOM 642 O O . SER A 1 84 ? 12.831 -0.590 -14.559 1.00 83.50 84 SER A O 1
ATOM 644 N N . ASN A 1 85 ? 11.803 1.285 -13.882 1.00 90.88 85 ASN A N 1
ATOM 645 C CA . ASN A 1 85 ? 10.575 0.655 -13.407 1.00 90.88 85 ASN A CA 1
ATOM 646 C C . ASN A 1 85 ? 9.379 1.316 -14.100 1.00 90.88 85 ASN A C 1
ATOM 648 O O . ASN A 1 85 ? 8.511 1.925 -13.472 1.00 90.88 85 ASN A O 1
ATOM 652 N N . LYS A 1 86 ? 9.352 1.212 -15.430 1.00 92.38 86 LYS A N 1
ATOM 653 C CA . LYS A 1 86 ? 8.356 1.860 -16.303 1.00 92.38 86 LYS A CA 1
ATOM 654 C C . LYS A 1 86 ? 6.907 1.445 -16.018 1.00 92.38 86 LYS A C 1
ATOM 656 O O . LYS A 1 86 ? 5.972 2.167 -16.354 1.00 92.38 86 LYS A O 1
ATOM 661 N N . ASP A 1 87 ? 6.726 0.278 -15.402 1.00 95.31 87 ASP A N 1
ATOM 662 C CA . ASP A 1 87 ? 5.412 -0.271 -15.082 1.00 95.31 87 ASP A CA 1
ATOM 663 C C . ASP A 1 87 ? 4.990 0.046 -13.633 1.00 95.31 87 ASP A C 1
ATOM 665 O O . ASP A 1 87 ? 3.880 -0.298 -13.231 1.00 95.31 87 ASP A O 1
ATOM 669 N N . GLY A 1 88 ? 5.827 0.735 -12.844 1.00 94.50 88 GLY A N 1
ATOM 670 C CA . GLY A 1 88 ? 5.506 1.120 -11.465 1.00 94.50 88 GLY A CA 1
ATOM 671 C C . GLY A 1 88 ? 5.268 -0.083 -10.546 1.00 94.50 88 GLY A C 1
ATOM 672 O O . GLY A 1 88 ? 4.322 -0.090 -9.761 1.00 94.50 88 GLY A O 1
ATOM 673 N N . CYS A 1 89 ? 6.084 -1.125 -10.693 1.00 95.81 89 CYS A N 1
ATOM 674 C CA . CYS A 1 89 ? 6.049 -2.339 -9.881 1.00 95.81 89 CYS A CA 1
ATOM 675 C C . CYS A 1 89 ? 6.722 -2.133 -8.519 1.00 95.81 89 CYS A C 1
ATOM 677 O O . CYS A 1 89 ? 7.670 -1.364 -8.408 1.00 95.81 89 CYS A O 1
ATOM 679 N N . TRP A 1 90 ? 6.328 -2.901 -7.504 1.00 96.19 90 TRP A N 1
ATOM 680 C CA . TRP A 1 90 ? 7.138 -3.048 -6.288 1.00 96.19 90 TRP A CA 1
ATOM 681 C C . TRP A 1 90 ? 8.536 -3.592 -6.621 1.00 96.19 90 TRP A C 1
ATOM 683 O O . TRP A 1 90 ? 8.717 -4.295 -7.614 1.00 96.19 90 TRP A O 1
ATOM 693 N N . ASP A 1 91 ? 9.533 -3.266 -5.808 1.00 93.38 91 ASP A N 1
ATOM 694 C CA . ASP A 1 91 ? 10.907 -3.730 -5.970 1.00 93.38 91 ASP A CA 1
ATOM 695 C C . ASP A 1 91 ? 11.024 -5.184 -5.515 1.00 93.38 91 ASP A C 1
ATOM 697 O O . ASP A 1 91 ? 11.246 -5.484 -4.343 1.00 93.38 91 ASP A O 1
ATOM 701 N N . TRP A 1 92 ? 10.812 -6.094 -6.462 1.00 92.94 92 TRP A N 1
ATOM 702 C CA . TRP A 1 92 ? 10.900 -7.541 -6.258 1.00 92.94 92 TRP A CA 1
ATOM 703 C C . TRP A 1 92 ? 12.116 -8.172 -6.948 1.00 92.94 92 TRP A C 1
ATOM 705 O O . TRP A 1 92 ? 12.330 -9.374 -6.819 1.00 92.94 92 TRP A O 1
ATOM 715 N N . TRP A 1 93 ? 12.903 -7.375 -7.675 1.00 90.19 93 TRP A N 1
ATOM 716 C CA . TRP A 1 93 ? 14.076 -7.830 -8.430 1.00 90.19 93 TRP A CA 1
ATOM 717 C C . TRP A 1 93 ? 15.343 -7.006 -8.153 1.00 90.19 93 TRP A C 1
ATOM 719 O O . TRP A 1 93 ? 16.395 -7.296 -8.719 1.00 90.19 93 TRP A O 1
ATOM 729 N N . GLY A 1 94 ? 15.273 -6.021 -7.253 1.00 88.62 94 GLY A N 1
ATOM 730 C CA . GLY A 1 94 ? 16.419 -5.255 -6.770 1.00 88.62 94 GLY A CA 1
ATOM 731 C C . GLY A 1 94 ? 16.748 -4.011 -7.585 1.00 88.62 94 GLY A C 1
ATOM 732 O O . GLY A 1 94 ? 17.907 -3.598 -7.593 1.00 88.62 94 GLY A O 1
ATOM 733 N N . TYR A 1 95 ? 15.767 -3.402 -8.258 1.00 85.88 95 TYR A N 1
ATOM 734 C CA . TYR A 1 95 ? 16.009 -2.203 -9.068 1.00 85.88 95 TYR A CA 1
ATOM 735 C C . TYR A 1 95 ? 16.364 -0.984 -8.209 1.00 85.88 95 TYR A C 1
ATOM 737 O O . TYR A 1 95 ? 17.094 -0.105 -8.655 1.00 85.88 95 TYR A O 1
ATOM 745 N N . GLY A 1 96 ? 15.875 -0.907 -6.968 1.00 82.31 96 GLY A N 1
ATOM 746 C CA . GLY A 1 96 ? 16.228 0.176 -6.052 1.00 82.31 96 GLY A CA 1
ATOM 747 C C . GLY A 1 96 ? 17.469 -0.143 -5.219 1.00 82.31 96 GLY A C 1
ATOM 748 O O . GLY A 1 96 ? 18.278 0.741 -4.930 1.00 82.31 96 GLY A O 1
ATOM 749 N N . SER A 1 97 ? 17.612 -1.397 -4.781 1.00 84.62 97 SER A N 1
ATOM 750 C CA . SER A 1 97 ? 18.710 -1.838 -3.913 1.00 84.62 97 SER A CA 1
ATOM 751 C C . SER A 1 97 ? 18.811 -3.367 -3.836 1.00 84.62 97 SER A C 1
ATOM 753 O O . SER A 1 97 ? 17.778 -4.031 -3.800 1.00 84.62 97 SER A O 1
ATOM 755 N N . PRO A 1 98 ? 20.010 -3.947 -3.616 1.00 87.81 98 PRO A N 1
ATOM 756 C CA . PRO A 1 98 ? 20.160 -5.361 -3.248 1.00 87.81 98 PRO A CA 1
ATOM 757 C C . PRO A 1 98 ? 19.407 -5.770 -1.969 1.00 87.81 98 PRO A C 1
ATOM 759 O O . PRO 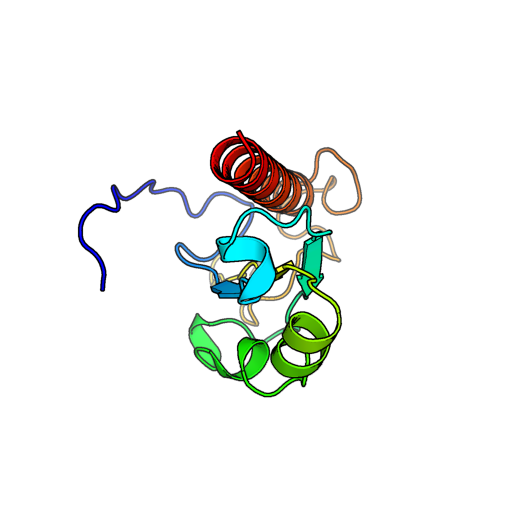A 1 98 ? 19.137 -6.948 -1.757 1.00 87.81 98 PRO A O 1
ATOM 762 N N . ASN A 1 99 ? 19.046 -4.810 -1.111 1.00 90.62 99 ASN A N 1
ATOM 763 C CA . ASN A 1 99 ? 18.288 -5.058 0.118 1.00 90.62 99 ASN A CA 1
ATOM 764 C C . ASN A 1 99 ? 16.765 -5.160 -0.091 1.00 90.62 99 ASN A C 1
ATOM 766 O O . ASN A 1 99 ? 16.035 -5.241 0.896 1.00 90.62 99 ASN A O 1
ATOM 770 N N . TYR A 1 100 ? 16.271 -5.138 -1.334 1.00 89.75 100 TYR A N 1
ATOM 771 C CA . TYR A 1 100 ? 14.840 -5.073 -1.670 1.00 89.75 100 TYR A CA 1
ATOM 772 C C . TYR A 1 100 ? 13.958 -6.075 -0.901 1.00 89.75 100 TYR A C 1
ATOM 774 O O . TYR A 1 100 ? 12.890 -5.709 -0.416 1.00 89.75 100 TYR A O 1
ATOM 782 N N . ALA A 1 101 ? 14.436 -7.310 -0.711 1.00 92.88 101 ALA A N 1
ATOM 783 C CA . ALA A 1 101 ? 13.691 -8.391 -0.063 1.00 92.88 101 ALA A CA 1
ATOM 784 C C . ALA A 1 101 ? 13.881 -8.483 1.465 1.00 92.88 101 ALA A C 1
ATOM 786 O O . ALA A 1 101 ? 13.367 -9.411 2.093 1.00 92.88 101 ALA A O 1
ATOM 787 N N . ASN A 1 102 ? 14.633 -7.572 2.091 1.00 93.19 102 ASN A N 1
ATOM 788 C CA . ASN A 1 102 ? 14.917 -7.622 3.527 1.00 93.19 102 ASN A CA 1
ATOM 789 C C . ASN A 1 102 ? 14.469 -6.346 4.266 1.00 93.19 102 ASN A C 1
ATOM 791 O O . ASN A 1 102 ? 13.966 -5.388 3.683 1.00 93.19 102 ASN A O 1
ATOM 795 N N . LYS A 1 103 ? 14.631 -6.336 5.597 1.00 92.00 103 LYS A N 1
ATOM 796 C CA . LYS A 1 103 ? 14.169 -5.236 6.467 1.00 92.00 103 LYS A CA 1
ATOM 797 C C . LYS A 1 103 ? 14.877 -3.895 6.213 1.00 92.00 103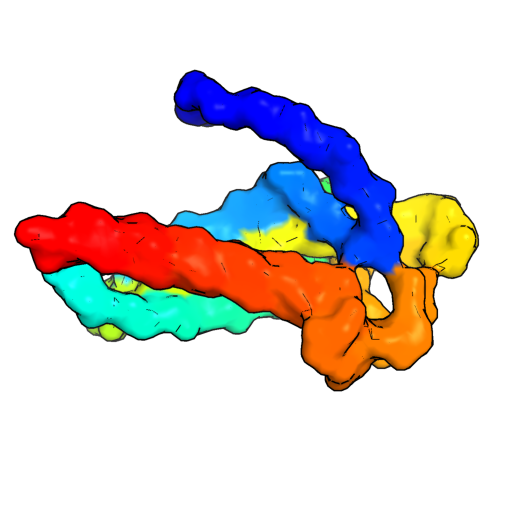 LYS A C 1
ATOM 799 O O . LYS A 1 103 ? 14.391 -2.875 6.692 1.00 92.00 103 LYS A O 1
ATOM 804 N N . LEU A 1 104 ? 16.003 -3.894 5.498 1.00 88.94 104 LEU A N 1
ATOM 805 C CA . LEU A 1 104 ? 16.752 -2.697 5.108 1.00 88.94 104 LEU A CA 1
ATOM 806 C C . LEU A 1 104 ? 16.280 -2.127 3.759 1.00 88.94 104 LEU A C 1
ATOM 808 O O . LEU A 1 104 ? 16.699 -1.033 3.385 1.00 88.94 104 LEU A O 1
ATOM 812 N N . GLY A 1 105 ? 15.418 -2.840 3.026 1.00 91.06 105 GLY A N 1
ATOM 813 C CA . GLY A 1 105 ? 14.859 -2.383 1.758 1.00 91.06 105 GLY A CA 1
ATOM 814 C C . GLY A 1 105 ? 14.024 -1.113 1.923 1.00 91.06 105 GLY A C 1
ATOM 815 O O . GLY A 1 105 ? 13.193 -1.008 2.827 1.00 91.06 105 GLY A O 1
ATOM 816 N N . ALA A 1 106 ? 14.214 -0.141 1.028 1.00 90.94 106 ALA A N 1
ATOM 817 C CA . ALA A 1 106 ? 13.574 1.170 1.141 1.00 90.94 106 ALA A CA 1
ATOM 818 C C . ALA A 1 106 ? 12.036 1.091 1.072 1.00 90.94 106 ALA A C 1
ATOM 820 O O . ALA A 1 106 ? 11.351 1.803 1.809 1.00 90.94 106 ALA A O 1
ATOM 821 N N . GLN A 1 107 ? 11.487 0.195 0.243 1.00 94.00 107 GLN A N 1
ATOM 822 C CA . GLN A 1 107 ? 10.041 -0.040 0.172 1.00 94.00 107 GLN A CA 1
ATOM 823 C C . GLN A 1 107 ? 9.498 -0.718 1.432 1.00 94.00 107 GLN A C 1
ATOM 825 O O . GLN A 1 107 ? 8.518 -0.247 2.007 1.00 94.00 107 GLN A O 1
ATOM 830 N N . MET A 1 108 ? 10.186 -1.746 1.937 1.00 94.31 108 MET A N 1
ATOM 831 C CA . MET A 1 108 ? 9.833 -2.406 3.199 1.00 94.31 108 MET A CA 1
ATOM 832 C C . MET A 1 108 ? 9.831 -1.415 4.372 1.00 94.31 108 MET A C 1
ATOM 834 O O . MET A 1 108 ? 8.868 -1.345 5.141 1.00 94.31 108 MET A O 1
ATOM 838 N N . ALA A 1 109 ? 10.879 -0.594 4.480 1.00 93.81 109 ALA A N 1
ATOM 839 C CA . ALA A 1 109 ? 10.991 0.442 5.501 1.00 93.81 109 ALA A CA 1
ATOM 840 C C . ALA A 1 109 ? 9.914 1.531 5.349 1.00 93.81 109 ALA A C 1
ATOM 842 O O . ALA A 1 109 ? 9.357 1.987 6.349 1.00 93.81 109 ALA A O 1
ATOM 843 N N . GLY A 1 110 ? 9.592 1.932 4.116 1.00 93.88 110 GLY A N 1
ATOM 844 C CA . GLY A 1 110 ? 8.536 2.904 3.827 1.00 93.88 110 GLY A CA 1
ATOM 845 C C . GLY A 1 110 ? 7.155 2.418 4.267 1.00 93.88 110 GLY A C 1
ATOM 846 O O . GLY A 1 110 ? 6.482 3.107 5.035 1.00 93.88 110 GLY A O 1
ATOM 847 N N . VAL A 1 111 ? 6.768 1.198 3.878 1.00 96.38 111 VAL A N 1
ATOM 848 C CA . VAL A 1 111 ? 5.491 0.594 4.300 1.00 96.38 111 VAL A CA 1
ATOM 849 C C . VAL A 1 111 ? 5.436 0.448 5.823 1.00 96.38 111 VAL A C 1
ATOM 851 O O . VAL A 1 111 ? 4.426 0.791 6.438 1.00 96.38 111 VAL A O 1
ATOM 854 N N . LYS A 1 112 ? 6.532 0.023 6.467 1.00 96.50 112 LYS A N 1
ATOM 855 C CA . LYS A 1 112 ? 6.599 -0.071 7.934 1.00 96.50 112 LYS A CA 1
ATOM 856 C C . LYS A 1 112 ? 6.363 1.281 8.616 1.00 96.50 112 LYS A C 1
ATOM 858 O O . LYS A 1 112 ? 5.592 1.336 9.572 1.00 96.50 112 LYS A O 1
ATOM 863 N N . LYS A 1 113 ? 6.964 2.363 8.110 1.00 96.50 113 LYS A N 1
ATOM 864 C CA . LYS A 1 113 ? 6.743 3.724 8.630 1.00 96.50 113 LYS A CA 1
ATOM 865 C C . LYS A 1 113 ? 5.287 4.168 8.483 1.00 96.50 113 LYS A C 1
ATOM 867 O O . LYS A 1 113 ? 4.746 4.766 9.409 1.00 96.50 113 LYS A O 1
ATOM 872 N N . MET A 1 114 ? 4.634 3.847 7.364 1.00 96.44 114 MET A N 1
ATOM 873 C CA . MET A 1 114 ? 3.206 4.135 7.175 1.00 96.44 114 MET A CA 1
ATOM 874 C C . MET A 1 114 ? 2.341 3.370 8.189 1.00 96.44 114 MET A C 1
ATOM 876 O O . MET A 1 114 ? 1.461 3.966 8.806 1.00 96.44 114 MET A O 1
ATOM 880 N N . ILE A 1 115 ? 2.624 2.082 8.426 1.00 97.06 115 ILE A N 1
ATOM 881 C CA . ILE A 1 115 ? 1.932 1.279 9.452 1.00 97.06 115 ILE A CA 1
ATOM 882 C C . ILE A 1 115 ? 2.114 1.895 10.845 1.00 97.06 115 ILE A C 1
ATOM 884 O O . ILE A 1 115 ? 1.148 2.001 11.600 1.00 97.06 115 ILE A O 1
ATOM 888 N N . ASP A 1 116 ? 3.334 2.300 11.200 1.00 96.19 116 ASP A N 1
ATOM 889 C CA . ASP A 1 116 ? 3.617 2.901 12.507 1.00 96.19 116 ASP A CA 1
ATOM 890 C C . ASP A 1 116 ? 2.894 4.242 12.689 1.00 96.19 116 ASP A C 1
ATOM 892 O O . ASP A 1 116 ? 2.328 4.489 13.753 1.00 96.19 116 ASP A O 1
ATOM 896 N N . CYS A 1 117 ? 2.833 5.063 11.636 1.00 94.69 117 CYS A N 1
ATOM 897 C CA . CYS A 1 117 ? 2.060 6.304 11.628 1.00 94.69 117 CYS A CA 1
ATOM 898 C C . CYS A 1 117 ? 0.568 6.041 11.898 1.00 94.69 117 CYS A C 1
ATOM 900 O O . CYS A 1 117 ? -0.018 6.649 12.792 1.00 94.69 117 CYS A O 1
ATOM 902 N N . LEU A 1 118 ? -0.036 5.068 11.204 1.00 9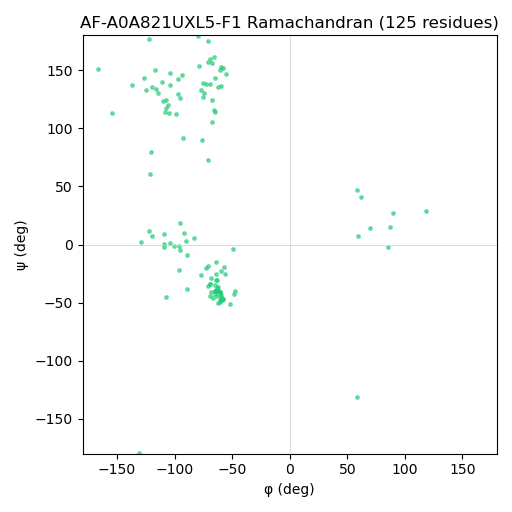3.25 118 LEU A N 1
ATOM 903 C CA . LEU A 1 118 ? -1.437 4.695 11.432 1.00 93.25 118 LEU A CA 1
ATOM 904 C C . LEU A 1 118 ? -1.675 4.156 12.849 1.00 93.25 118 LEU A C 1
ATOM 906 O O . LEU A 1 118 ? -2.694 4.460 13.462 1.00 93.25 118 LEU A O 1
ATOM 910 N N . ARG A 1 119 ? -0.731 3.392 13.410 1.00 93.62 119 ARG A N 1
ATOM 911 C CA . ARG A 1 119 ? -0.822 2.931 14.805 1.00 93.62 119 ARG A CA 1
ATOM 912 C C . ARG A 1 119 ? -0.791 4.087 15.799 1.00 93.62 119 ARG A C 1
ATOM 914 O O . ARG A 1 119 ? -1.548 4.049 16.765 1.00 93.62 119 ARG A O 1
ATOM 921 N N . ALA A 1 120 ? 0.047 5.094 15.565 1.00 91.06 120 ALA A N 1
ATOM 922 C CA . ALA A 1 120 ? 0.101 6.289 16.403 1.00 91.06 120 ALA A CA 1
ATOM 923 C C . ALA A 1 120 ? -1.208 7.093 16.326 1.00 91.06 120 ALA A C 1
ATOM 925 O O . ALA A 1 120 ? -1.738 7.488 17.362 1.00 91.06 120 ALA A O 1
ATOM 926 N N . ILE A 1 121 ? -1.776 7.252 15.124 1.00 88.12 121 ILE A N 1
ATOM 927 C CA . ILE A 1 121 ? -3.090 7.887 14.928 1.00 88.12 121 ILE A CA 1
ATOM 928 C C . ILE A 1 121 ? -4.178 7.113 15.682 1.00 88.12 121 ILE A C 1
ATOM 930 O O . ILE A 1 121 ? -4.935 7.706 16.446 1.00 88.12 121 ILE A O 1
ATOM 934 N N . ASN A 1 122 ? -4.217 5.786 15.545 1.00 85.56 122 ASN A N 1
ATOM 935 C CA . ASN A 1 122 ? -5.181 4.953 16.265 1.00 85.56 122 ASN A CA 1
ATOM 936 C C . ASN A 1 122 ? -5.025 5.070 17.780 1.00 85.56 122 ASN A C 1
ATOM 938 O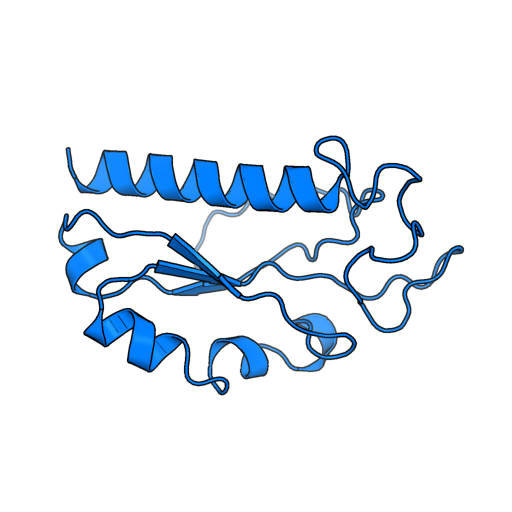 O . ASN A 1 122 ? -6.019 5.108 18.493 1.00 85.56 122 ASN A O 1
ATOM 942 N N . ALA A 1 123 ? -3.797 5.104 18.297 1.00 85.94 123 ALA A N 1
ATOM 943 C CA . ALA A 1 123 ? -3.571 5.298 19.724 1.00 85.94 123 ALA A CA 1
ATOM 944 C C . ALA A 1 123 ? -4.142 6.642 20.207 1.00 85.94 123 ALA A C 1
ATOM 946 O O . ALA A 1 123 ? -4.775 6.666 21.255 1.00 85.94 123 ALA A O 1
ATOM 947 N N . ALA A 1 124 ? -3.988 7.714 19.424 1.00 84.56 124 ALA A N 1
ATOM 948 C CA . ALA A 1 124 ? -4.535 9.030 19.751 1.00 84.56 124 ALA A CA 1
ATOM 949 C C . ALA A 1 124 ? -6.073 9.094 19.672 1.00 84.56 124 ALA A C 1
ATOM 951 O O . ALA A 1 124 ? -6.682 9.792 20.469 1.00 84.56 124 ALA A O 1
ATOM 952 N N . LEU A 1 125 ? -6.705 8.360 18.747 1.00 78.44 125 LEU A N 1
ATOM 953 C CA . LEU A 1 125 ? -8.173 8.282 18.634 1.00 78.44 125 LEU A CA 1
ATOM 954 C C . LEU A 1 125 ? -8.836 7.456 19.750 1.00 78.44 125 LEU A C 1
ATOM 956 O O . LEU A 1 125 ? -10.037 7.575 19.967 1.00 78.44 125 LEU A O 1
ATOM 960 N N . ASN A 1 126 ? -8.068 6.588 20.411 1.00 74.00 126 ASN A N 1
ATOM 961 C CA . ASN A 1 126 ? -8.549 5.679 21.455 1.00 74.00 126 ASN A CA 1
ATOM 962 C C . ASN A 1 126 ? -8.174 6.141 22.877 1.00 74.00 126 ASN A C 1
ATOM 964 O O . ASN A 1 126 ? -8.403 5.382 23.824 1.00 74.00 126 ASN A O 1
ATOM 968 N N . ALA A 1 127 ? -7.508 7.291 23.006 1.00 68.06 127 ALA A N 1
ATOM 969 C CA . ALA A 1 127 ? -7.124 7.902 24.278 1.00 68.06 127 ALA A CA 1
ATOM 970 C C . ALA A 1 127 ? -8.260 8.785 24.804 1.00 68.06 127 ALA A C 1
ATOM 972 O O . ALA A 1 127 ? -8.479 8.754 26.034 1.00 68.06 127 ALA A O 1
#

Foldseek 3Di:
DDPDDDDPDDCALQQWDSDWDKAFAPVLLQQDDAAEDEDEDAFLRFCVRPNCCVVPPVCPNVVCNVRRYMYTYTGGDWAPDPVGRNRRGQPPPARSHPCSPDCPRPNNVVVVVVNVVVVVVSVVSND